Protein AF-A0AA49G8E6-F1 (afdb_monomer_lite)

pLDDT: mean 78.51, std 11.92, range [34.62, 88.88]

Foldseek 3Di:
DVVQVVLVVVLVVVVVVVVVVVVVVVVVVVVLVVVVVVLVVVVVVVVVCCVVPVDPPCPPSVVVVVVSVVVVVVVLVVLLVVLVVLLVCLVPPPLVPHPPVSVVSSVVSNVVSVVSNCVSVVVPDPPD

Structure (mmCIF, N/CA/C/O backbone):
data_AF-A0AA49G8E6-F1
#
_entry.id   AF-A0AA49G8E6-F1
#
loop_
_atom_site.group_PDB
_atom_site.id
_atom_site.type_symbol
_atom_site.label_atom_id
_atom_site.label_alt_id
_atom_site.label_comp_id
_atom_site.label_asym_id
_atom_site.label_entity_id
_atom_site.label_seq_id
_atom_site.pdbx_PDB_ins_code
_atom_site.Cartn_x
_atom_site.Cartn_y
_atom_site.Cartn_z
_atom_site.occupancy
_atom_site.B_iso_or_equiv
_atom_site.auth_seq_id
_atom_site.auth_comp_id
_atom_site.auth_asym_id
_atom_site.auth_atom_id
_atom_site.pdbx_PDB_model_num
ATOM 1 N N . LYS A 1 1 ? -23.845 -7.111 27.702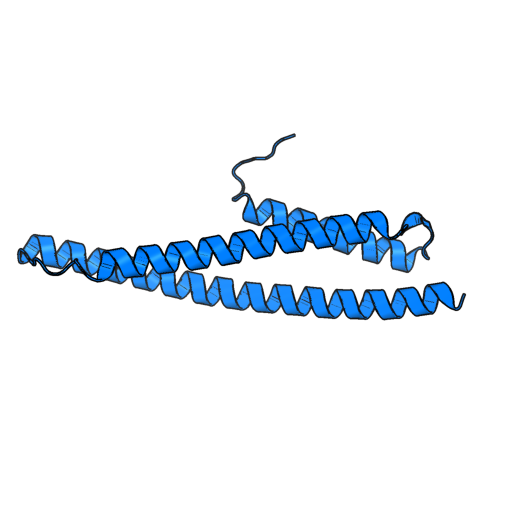 1.00 62.03 1 LYS A N 1
ATOM 2 C CA . LYS A 1 1 ? -23.394 -8.374 27.055 1.00 62.03 1 LYS A CA 1
ATOM 3 C C . LYS A 1 1 ? -23.648 -8.379 25.542 1.00 62.03 1 LYS A C 1
ATOM 5 O O . LYS A 1 1 ? -22.673 -8.495 24.819 1.00 62.03 1 LYS A O 1
ATOM 10 N N . LEU A 1 2 ? -24.880 -8.154 25.061 1.00 74.75 2 LEU A N 1
ATOM 11 C CA . LEU A 1 2 ? -25.222 -8.113 23.620 1.00 74.75 2 LEU A CA 1
ATOM 12 C C . LEU A 1 2 ? -24.381 -7.131 22.779 1.00 74.75 2 LEU A C 1
ATOM 14 O O . LEU A 1 2 ? -23.858 -7.523 21.745 1.00 74.75 2 LEU A O 1
ATOM 18 N N . MET A 1 3 ? -24.163 -5.902 23.263 1.00 76.62 3 MET A N 1
ATOM 19 C CA . MET A 1 3 ? -23.325 -4.901 22.577 1.00 76.62 3 MET A CA 1
ATOM 20 C C . MET A 1 3 ? -21.891 -5.395 22.317 1.00 76.62 3 MET A C 1
ATOM 22 O O . MET A 1 3 ? -21.354 -5.202 21.235 1.00 76.62 3 MET A O 1
ATOM 26 N N . ASN A 1 4 ? -21.274 -6.077 23.289 1.00 79.75 4 ASN A N 1
ATOM 27 C CA . ASN A 1 4 ? -19.915 -6.604 23.131 1.00 79.75 4 ASN A CA 1
ATOM 28 C C . ASN A 1 4 ? -19.871 -7.770 22.136 1.00 79.75 4 ASN A C 1
ATOM 30 O O . ASN A 1 4 ? -18.921 -7.857 21.373 1.00 79.75 4 ASN A O 1
ATOM 34 N N . ILE A 1 5 ? -20.905 -8.619 22.109 1.00 81.75 5 ILE A N 1
ATOM 35 C CA . ILE A 1 5 ? -21.021 -9.712 21.131 1.00 81.75 5 ILE A CA 1
ATOM 36 C C . ILE A 1 5 ? -21.137 -9.137 19.715 1.00 81.75 5 ILE A C 1
ATOM 38 O O . ILE A 1 5 ? -20.428 -9.578 18.815 1.00 81.75 5 ILE A O 1
ATOM 42 N N . PHE A 1 6 ? -21.970 -8.109 19.531 1.00 84.75 6 PHE A N 1
ATOM 43 C CA . PHE A 1 6 ? -22.084 -7.404 18.255 1.00 84.75 6 PHE A CA 1
ATOM 44 C C . PHE A 1 6 ? -20.744 -6.786 17.824 1.00 84.75 6 PHE A C 1
ATOM 46 O O . PHE A 1 6 ? -20.307 -6.988 16.693 1.00 84.75 6 PHE A O 1
ATOM 53 N N . ILE A 1 7 ? -20.046 -6.109 18.742 1.00 84.00 7 ILE A N 1
ATOM 54 C CA . ILE A 1 7 ? -18.712 -5.541 18.496 1.00 84.00 7 ILE A CA 1
ATOM 55 C C . ILE A 1 7 ? -17.702 -6.630 18.110 1.00 84.00 7 ILE A C 1
ATOM 57 O O . ILE A 1 7 ? -16.944 -6.434 17.166 1.00 84.00 7 ILE A O 1
ATOM 61 N N . THR A 1 8 ? -17.718 -7.795 18.765 1.00 83.06 8 THR A N 1
ATOM 62 C CA . THR A 1 8 ? -16.835 -8.924 18.429 1.00 83.06 8 THR A CA 1
ATOM 63 C C . THR A 1 8 ? -17.081 -9.452 17.014 1.00 83.06 8 THR A C 1
ATOM 65 O O . THR A 1 8 ? -16.122 -9.725 16.293 1.00 83.06 8 THR A O 1
ATOM 68 N N . VAL A 1 9 ? -18.344 -9.573 16.589 1.00 87.25 9 VAL A N 1
ATOM 69 C CA . VAL A 1 9 ? -18.682 -9.998 15.218 1.00 87.25 9 VAL A CA 1
ATOM 70 C C . VAL A 1 9 ? -18.160 -8.980 14.203 1.00 87.25 9 VAL A C 1
ATOM 72 O O . VAL A 1 9 ? -17.441 -9.349 13.279 1.00 87.25 9 VAL A O 1
ATOM 75 N N . ARG A 1 10 ? -18.424 -7.688 14.429 1.00 85.88 10 ARG A N 1
ATOM 76 C CA . ARG A 1 10 ? -17.966 -6.607 13.542 1.00 85.88 10 ARG A CA 1
ATOM 77 C C . ARG A 1 10 ? -16.443 -6.518 13.468 1.00 85.88 10 ARG A C 1
ATOM 79 O O . ARG A 1 10 ? -15.900 -6.378 12.378 1.00 85.88 10 ARG A O 1
ATOM 86 N N . LEU A 1 11 ? -15.753 -6.644 14.601 1.00 84.62 11 LEU A N 1
ATOM 87 C CA . LEU A 1 11 ? -14.291 -6.693 14.648 1.00 84.62 11 LEU A CA 1
ATOM 88 C C . LEU A 1 11 ? -13.757 -7.849 13.814 1.00 84.62 11 LEU A C 1
ATOM 90 O O . LEU A 1 11 ? -12.841 -7.648 13.029 1.00 84.62 11 LEU A O 1
ATOM 94 N N . ARG A 1 12 ? -14.346 -9.042 13.932 1.00 86.44 12 ARG A N 1
ATOM 95 C CA . ARG A 1 12 ? -13.925 -10.212 13.157 1.00 86.44 12 ARG A CA 1
ATOM 96 C C . ARG A 1 12 ? -14.060 -9.989 11.651 1.00 86.44 12 ARG A C 1
ATOM 98 O O . ARG A 1 12 ? -13.161 -10.385 10.912 1.00 86.44 12 ARG A O 1
ATOM 105 N N . ASP A 1 13 ? -15.135 -9.350 11.205 1.00 88.31 13 ASP A N 1
ATOM 106 C CA . ASP A 1 13 ? -15.320 -9.023 9.788 1.00 88.31 13 ASP A CA 1
ATOM 107 C C . ASP A 1 13 ? -14.272 -8.010 9.308 1.00 88.31 13 ASP A C 1
ATOM 109 O O . ASP A 1 13 ? -13.664 -8.201 8.255 1.00 88.31 13 ASP A O 1
ATOM 113 N N . ILE A 1 14 ? -13.981 -6.990 10.123 1.00 85.81 14 ILE A N 1
ATOM 114 C CA . ILE A 1 14 ? -12.930 -6.002 9.847 1.00 85.81 14 ILE A CA 1
ATOM 115 C C . ILE A 1 14 ? -11.547 -6.672 9.773 1.00 85.81 14 ILE A C 1
ATOM 117 O O . ILE A 1 14 ? -10.782 -6.364 8.863 1.00 85.81 14 ILE A O 1
ATOM 121 N N . ILE A 1 15 ? -11.231 -7.626 10.664 1.00 85.00 15 ILE A N 1
ATOM 122 C CA . ILE A 1 15 ? -9.976 -8.407 10.604 1.00 85.00 15 ILE A CA 1
ATOM 123 C C . ILE A 1 15 ? -9.879 -9.140 9.273 1.00 85.00 15 ILE A C 1
ATOM 125 O O . ILE A 1 15 ? -8.853 -9.067 8.606 1.00 85.00 15 ILE A O 1
ATOM 129 N N . LYS A 1 16 ? -10.932 -9.873 8.897 1.00 87.81 16 LYS A N 1
ATOM 130 C CA . LYS A 1 16 ? -10.930 -10.676 7.670 1.00 87.81 16 LYS A CA 1
ATOM 131 C C . LYS A 1 16 ? -10.722 -9.802 6.439 1.00 87.81 16 LYS A C 1
ATOM 133 O O . LYS A 1 16 ? -9.918 -10.159 5.584 1.00 87.81 16 LYS A O 1
ATOM 138 N N . LEU A 1 17 ? -11.397 -8.654 6.382 1.00 85.00 17 LEU A N 1
ATOM 139 C CA . LEU A 1 17 ? -11.223 -7.682 5.308 1.00 85.00 17 LEU A CA 1
ATOM 140 C C . LEU A 1 17 ? -9.795 -7.119 5.283 1.00 85.00 17 LEU A C 1
ATOM 142 O O . LEU A 1 17 ? -9.181 -7.054 4.225 1.00 85.00 17 LEU A O 1
ATOM 146 N N . HIS A 1 18 ? -9.241 -6.761 6.443 1.00 83.25 18 HIS A N 1
ATOM 147 C CA . HIS A 1 18 ? -7.882 -6.229 6.542 1.00 83.25 18 HIS A CA 1
ATOM 148 C C . HIS A 1 18 ? -6.824 -7.259 6.112 1.00 83.25 18 HIS A C 1
ATOM 150 O O . HIS A 1 18 ? -5.907 -6.918 5.372 1.00 83.25 18 HIS A O 1
ATOM 156 N N . ILE A 1 19 ? -6.983 -8.531 6.497 1.00 84.19 19 ILE A N 1
ATOM 157 C CA . ILE A 1 19 ? -6.115 -9.631 6.048 1.00 84.19 19 ILE A CA 1
ATOM 158 C C . ILE A 1 19 ? -6.227 -9.829 4.533 1.00 84.19 19 ILE A C 1
ATOM 160 O O . ILE A 1 19 ? -5.206 -9.961 3.866 1.00 84.19 19 ILE A O 1
ATOM 164 N N . ALA A 1 20 ? -7.443 -9.826 3.979 1.00 86.94 20 ALA A N 1
ATOM 165 C CA . ALA A 1 20 ? -7.643 -9.952 2.537 1.00 86.94 20 ALA A CA 1
ATOM 166 C C . ALA A 1 20 ? -6.968 -8.803 1.771 1.00 86.94 20 ALA A C 1
ATOM 168 O O . ALA A 1 20 ? -6.268 -9.055 0.794 1.00 86.94 20 ALA A O 1
ATOM 169 N N . ASN A 1 21 ? -7.098 -7.564 2.255 1.00 81.62 21 ASN A N 1
ATOM 170 C CA . ASN A 1 21 ? -6.425 -6.407 1.666 1.00 81.62 21 ASN A CA 1
ATOM 171 C C . ASN A 1 21 ? -4.898 -6.528 1.743 1.00 81.62 21 ASN A C 1
ATOM 173 O O . ASN A 1 21 ? -4.228 -6.280 0.747 1.00 81.62 21 ASN A O 1
ATOM 177 N N . ILE A 1 22 ? -4.339 -6.948 2.883 1.00 80.81 22 ILE A N 1
ATOM 178 C CA . ILE A 1 22 ? -2.890 -7.177 3.020 1.00 80.81 22 ILE A CA 1
ATOM 179 C C . ILE A 1 22 ? -2.407 -8.264 2.055 1.00 80.81 22 ILE A C 1
ATOM 181 O O . ILE A 1 22 ? -1.364 -8.095 1.432 1.00 80.81 22 ILE A O 1
ATOM 185 N N . ASN A 1 23 ? -3.157 -9.356 1.899 1.00 85.75 23 ASN A N 1
ATOM 186 C CA . ASN A 1 23 ? -2.795 -10.427 0.972 1.00 85.75 23 ASN A CA 1
ATOM 187 C C . ASN A 1 23 ? -2.812 -9.942 -0.483 1.00 85.75 23 ASN A C 1
ATOM 189 O O . ASN A 1 23 ? -1.885 -10.241 -1.227 1.00 85.75 23 ASN A O 1
ATOM 193 N N . LEU A 1 24 ? -3.821 -9.156 -0.874 1.00 82.19 24 LEU A N 1
ATOM 194 C CA . LEU A 1 24 ? -3.877 -8.550 -2.208 1.00 82.19 24 LEU A CA 1
ATOM 195 C C . LEU A 1 24 ? -2.700 -7.602 -2.450 1.00 82.19 24 LEU A C 1
ATOM 197 O O . LEU A 1 24 ? -2.100 -7.632 -3.517 1.00 82.19 24 LEU A O 1
ATOM 201 N N . LEU A 1 25 ? -2.341 -6.790 -1.457 1.00 76.00 25 LEU A N 1
ATOM 202 C CA . LEU A 1 25 ? -1.180 -5.906 -1.542 1.00 76.00 25 LEU A CA 1
ATOM 203 C C . LEU A 1 25 ? 0.133 -6.678 -1.635 1.00 76.00 25 LEU A C 1
ATOM 205 O O . LEU A 1 25 ? 1.036 -6.245 -2.338 1.00 76.00 25 LEU A O 1
ATOM 209 N N . HIS A 1 26 ? 0.242 -7.814 -0.948 1.00 80.56 26 HIS A N 1
ATOM 210 C CA . HIS A 1 26 ? 1.415 -8.676 -1.038 1.00 80.56 26 HIS A CA 1
ATOM 211 C C . HIS A 1 26 ? 1.547 -9.312 -2.427 1.00 80.56 26 HIS A C 1
ATOM 213 O O . HIS A 1 26 ? 2.648 -9.366 -2.972 1.00 80.56 26 HIS A O 1
ATOM 219 N N . GLU A 1 27 ? 0.433 -9.753 -3.018 1.00 85.06 27 GLU A N 1
ATOM 220 C CA . GLU A 1 27 ? 0.422 -10.264 -4.391 1.00 85.06 27 GLU A CA 1
ATOM 221 C C . GLU A 1 27 ? 0.796 -9.154 -5.383 1.00 85.06 27 GLU A C 1
ATOM 223 O O . GLU A 1 27 ? 1.654 -9.358 -6.236 1.00 85.06 27 GLU A O 1
ATOM 228 N N . LEU A 1 28 ? 0.247 -7.945 -5.212 1.00 80.12 28 LEU A N 1
ATOM 229 C CA . LEU A 1 28 ? 0.622 -6.784 -6.022 1.00 80.12 28 LEU A CA 1
ATOM 230 C C . LEU A 1 28 ? 2.102 -6.411 -5.870 1.00 80.12 28 LEU A C 1
ATOM 232 O O . LEU A 1 28 ? 2.746 -6.171 -6.881 1.00 80.12 28 LEU A O 1
ATOM 236 N N . ASP A 1 29 ? 2.670 -6.396 -4.658 1.00 78.69 29 ASP A N 1
ATOM 237 C CA . ASP A 1 29 ? 4.102 -6.110 -4.437 1.00 78.69 29 ASP A CA 1
ATOM 238 C C . ASP A 1 29 ? 4.995 -7.129 -5.159 1.00 78.69 29 ASP A C 1
ATOM 240 O O . ASP A 1 29 ? 6.026 -6.780 -5.734 1.00 78.69 29 ASP A O 1
ATOM 244 N N . LYS A 1 30 ? 4.584 -8.399 -5.183 1.00 82.94 30 LYS A N 1
ATOM 245 C CA . LYS A 1 30 ? 5.297 -9.463 -5.895 1.00 82.94 30 LYS A CA 1
ATOM 246 C C . LYS A 1 30 ? 5.230 -9.293 -7.417 1.00 82.94 30 LYS A C 1
ATOM 248 O O . LYS A 1 30 ? 6.264 -9.400 -8.084 1.00 82.94 30 LYS A O 1
ATOM 253 N N . GLU A 1 31 ? 4.047 -9.016 -7.959 1.00 81.56 31 GLU A N 1
ATOM 254 C CA . GLU A 1 31 ? 3.862 -8.716 -9.387 1.00 81.56 31 GLU A CA 1
ATOM 255 C C . GLU A 1 31 ? 4.656 -7.461 -9.787 1.00 81.56 31 GLU A C 1
ATOM 257 O O . GLU A 1 31 ? 5.349 -7.440 -10.810 1.00 81.56 31 GLU A O 1
ATOM 262 N N . LEU A 1 32 ? 4.662 -6.448 -8.919 1.00 78.50 32 LEU A N 1
ATOM 263 C CA . LEU A 1 32 ? 5.395 -5.207 -9.120 1.00 78.50 32 LEU A CA 1
ATOM 264 C C . LEU A 1 32 ? 6.904 -5.423 -9.177 1.00 78.50 32 LEU A C 1
ATOM 266 O O . LEU A 1 32 ? 7.560 -4.980 -10.115 1.00 78.50 32 LEU A O 1
ATOM 270 N N . ARG A 1 33 ? 7.468 -6.151 -8.207 1.00 81.31 33 ARG A N 1
ATOM 271 C CA . ARG A 1 33 ? 8.903 -6.482 -8.185 1.00 81.31 33 ARG A CA 1
ATOM 272 C C . ARG A 1 33 ? 9.339 -7.222 -9.440 1.00 81.31 33 ARG A C 1
ATOM 274 O O . ARG A 1 33 ? 10.427 -6.968 -9.952 1.00 81.31 33 ARG A O 1
ATOM 281 N N . THR A 1 34 ? 8.499 -8.134 -9.917 1.00 84.00 34 THR A N 1
ATOM 282 C CA . THR A 1 34 ? 8.765 -8.898 -11.139 1.00 84.00 34 THR A CA 1
ATOM 283 C C . THR A 1 34 ? 8.764 -7.977 -12.358 1.00 84.00 34 THR A C 1
ATOM 285 O O . THR A 1 34 ? 9.678 -8.042 -13.177 1.00 84.00 34 THR A O 1
ATOM 288 N N . THR A 1 35 ? 7.795 -7.063 -12.435 1.00 83.06 35 THR A N 1
ATOM 289 C CA . THR A 1 35 ? 7.700 -6.070 -13.514 1.00 83.06 35 THR A CA 1
ATOM 290 C C . THR A 1 35 ? 8.898 -5.116 -13.510 1.00 83.06 35 THR A C 1
ATOM 292 O O . THR A 1 35 ? 9.542 -4.942 -14.541 1.00 83.06 35 THR A O 1
ATOM 295 N N . LEU A 1 36 ? 9.281 -4.590 -12.343 1.00 81.94 36 LEU A N 1
ATOM 296 C CA . LEU A 1 36 ? 10.462 -3.735 -12.184 1.00 81.94 36 LEU A CA 1
ATOM 297 C C . LEU A 1 36 ? 11.750 -4.454 -12.605 1.00 81.94 36 LEU A C 1
ATOM 299 O O . LEU A 1 36 ? 12.589 -3.878 -13.294 1.00 81.94 36 LEU A O 1
ATOM 303 N N . ALA A 1 37 ? 11.918 -5.725 -12.224 1.00 86.44 37 ALA A N 1
ATOM 304 C CA . ALA A 1 37 ? 13.080 -6.514 -12.629 1.00 86.44 37 ALA A CA 1
ATOM 305 C C . ALA A 1 37 ? 13.163 -6.657 -14.157 1.00 86.44 37 ALA A C 1
ATOM 307 O O . ALA A 1 37 ? 14.239 -6.486 -14.731 1.00 86.44 37 ALA A O 1
ATOM 308 N N . LEU A 1 38 ? 12.031 -6.915 -14.820 1.00 85.81 38 LEU A N 1
ATOM 309 C CA . LEU A 1 38 ? 11.962 -6.967 -16.279 1.00 85.81 38 LEU A CA 1
ATOM 310 C C . LEU A 1 38 ? 12.300 -5.609 -16.906 1.00 85.81 38 LEU A C 1
ATOM 312 O O . LEU A 1 38 ? 13.119 -5.562 -17.823 1.00 85.81 38 LEU A O 1
ATOM 316 N N . GLU A 1 39 ? 11.769 -4.501 -16.391 1.00 82.12 39 GLU A N 1
ATOM 317 C CA . GLU A 1 39 ? 12.124 -3.162 -16.877 1.00 82.12 39 GLU A CA 1
ATOM 318 C C . GLU A 1 39 ? 13.623 -2.877 -16.770 1.00 82.12 39 GLU A C 1
ATOM 320 O O . GLU A 1 39 ? 14.221 -2.410 -17.738 1.00 82.12 39 GLU A O 1
ATOM 325 N N . PHE A 1 40 ? 14.263 -3.216 -15.646 1.00 85.00 40 PHE A N 1
ATOM 326 C CA . PHE A 1 40 ? 15.712 -3.055 -15.503 1.00 85.00 40 PHE A CA 1
ATOM 327 C C . PHE A 1 40 ? 16.488 -3.871 -16.540 1.00 85.00 40 PHE A C 1
ATOM 329 O O . PHE A 1 40 ? 17.480 -3.379 -17.082 1.00 85.00 40 PHE A O 1
ATOM 336 N N . THR A 1 41 ? 16.035 -5.088 -16.861 1.00 88.25 41 THR A N 1
ATOM 337 C CA . THR A 1 41 ? 16.666 -5.892 -17.920 1.00 88.25 41 THR A CA 1
ATOM 338 C C . THR A 1 41 ? 16.479 -5.278 -19.306 1.00 88.25 41 THR A C 1
ATOM 340 O O . THR A 1 41 ? 17.437 -5.232 -20.077 1.00 88.25 41 THR A O 1
ATOM 343 N N . PHE A 1 42 ? 15.293 -4.739 -19.606 1.00 83.81 42 PHE A N 1
ATOM 344 C CA . PHE A 1 42 ? 15.033 -4.029 -20.859 1.00 83.81 42 PHE A CA 1
ATOM 345 C C . PHE A 1 42 ? 15.877 -2.762 -20.974 1.00 83.81 42 PHE A C 1
ATOM 347 O O . PHE A 1 42 ? 16.474 -2.532 -22.017 1.00 83.81 42 PHE A O 1
ATOM 354 N N . ILE A 1 43 ? 15.986 -1.970 -19.905 1.00 82.44 43 ILE A N 1
ATOM 355 C CA . ILE A 1 43 ? 16.833 -0.771 -19.867 1.00 82.44 43 ILE A CA 1
ATOM 356 C C . ILE A 1 43 ? 18.300 -1.146 -20.096 1.00 82.44 43 ILE A C 1
ATOM 358 O O . ILE A 1 43 ? 18.966 -0.523 -20.921 1.00 82.44 43 ILE A O 1
ATOM 362 N N . ALA A 1 44 ? 18.804 -2.183 -19.422 1.00 87.00 44 ALA A N 1
ATOM 363 C CA . ALA A 1 44 ? 20.175 -2.647 -19.612 1.00 87.00 44 ALA A CA 1
ATOM 364 C C . ALA A 1 44 ? 20.432 -3.076 -21.066 1.00 87.00 44 ALA A C 1
ATOM 366 O O . ALA A 1 44 ? 21.433 -2.672 -21.658 1.00 87.00 44 ALA A O 1
ATOM 367 N N . PHE A 1 45 ? 19.508 -3.832 -21.664 1.00 85.62 45 PHE A N 1
ATOM 368 C CA . PHE A 1 45 ? 19.604 -4.244 -23.062 1.00 85.62 45 PHE A CA 1
ATOM 369 C C . PHE A 1 45 ? 19.558 -3.046 -24.023 1.00 85.62 45 PHE A C 1
ATOM 371 O O . PHE A 1 45 ? 20.429 -2.936 -24.887 1.00 85.62 45 PHE A O 1
ATOM 378 N N . SER A 1 46 ? 18.614 -2.114 -23.835 1.00 81.12 46 SER A N 1
ATOM 379 C CA . SER A 1 46 ? 18.506 -0.884 -24.631 1.00 81.12 46 SER A CA 1
ATOM 380 C C . SER A 1 46 ? 19.810 -0.082 -24.605 1.00 81.12 46 SER A C 1
ATOM 382 O O . SER A 1 46 ? 20.328 0.251 -25.666 1.00 81.12 46 SER A O 1
ATOM 384 N N . ILE A 1 47 ? 20.401 0.140 -23.423 1.00 82.00 47 ILE A N 1
ATOM 385 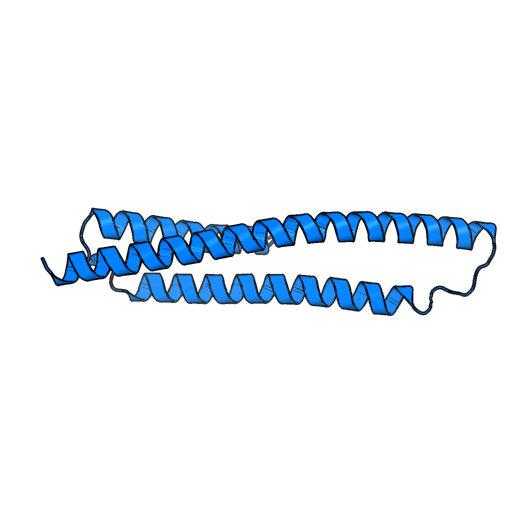C CA . ILE A 1 47 ? 21.676 0.865 -23.274 1.00 82.00 47 ILE A CA 1
ATOM 386 C C . ILE A 1 47 ? 22.807 0.149 -24.025 1.00 82.00 47 ILE A C 1
ATOM 388 O O . ILE A 1 47 ? 23.600 0.789 -24.716 1.00 82.00 47 ILE A O 1
ATOM 392 N N . THR A 1 48 ? 22.888 -1.184 -23.923 1.00 86.00 48 THR A N 1
ATOM 393 C CA . THR A 1 48 ? 23.920 -1.949 -24.643 1.00 86.00 48 THR A CA 1
ATOM 394 C C . THR A 1 48 ? 23.745 -1.894 -26.159 1.00 86.00 48 THR A C 1
ATOM 396 O O . THR A 1 48 ? 24.738 -1.809 -26.878 1.00 86.00 48 THR A O 1
ATOM 399 N N . ALA A 1 49 ? 22.503 -1.903 -26.649 1.00 82.12 49 ALA A N 1
ATOM 400 C CA . ALA A 1 49 ? 22.190 -1.824 -28.071 1.00 82.12 49 ALA A CA 1
ATOM 401 C C . ALA A 1 49 ? 22.449 -0.418 -28.640 1.00 82.12 49 ALA A C 1
ATOM 403 O O . ALA A 1 49 ? 22.991 -0.290 -29.736 1.00 82.12 49 ALA A O 1
ATOM 404 N N . GLU A 1 50 ? 22.122 0.631 -27.884 1.00 80.94 50 GLU A N 1
ATOM 405 C CA . GLU A 1 50 ? 22.373 2.027 -28.253 1.00 80.94 50 GLU A CA 1
ATOM 406 C C . GLU A 1 50 ? 23.878 2.319 -28.344 1.00 80.94 50 GLU A C 1
ATOM 408 O O . GLU A 1 50 ? 24.333 2.906 -29.327 1.00 80.94 50 GLU A O 1
ATOM 413 N N . LEU A 1 51 ? 24.668 1.806 -27.391 1.00 79.88 51 LEU A N 1
ATOM 414 C CA . LEU A 1 51 ? 26.127 1.943 -27.381 1.00 79.88 51 LEU A CA 1
ATOM 415 C C . LEU A 1 51 ? 26.811 1.222 -28.559 1.00 79.88 51 LEU A C 1
ATOM 417 O O . LEU A 1 51 ? 27.844 1.687 -29.038 1.00 79.88 51 LEU A O 1
ATOM 421 N N . LEU A 1 52 ? 26.260 0.090 -29.020 1.00 80.75 52 LEU A N 1
ATOM 422 C CA . LEU A 1 52 ? 26.828 -0.704 -30.120 1.00 80.75 52 LEU A CA 1
ATOM 423 C C . LEU A 1 52 ? 26.336 -0.278 -31.514 1.00 80.75 52 LEU A C 1
ATOM 425 O O . LEU A 1 52 ? 27.038 -0.513 -32.496 1.00 80.75 52 LEU A O 1
ATOM 429 N N . GLY A 1 53 ? 25.122 0.274 -31.612 1.00 72.31 53 GLY A N 1
ATOM 430 C CA . GLY A 1 53 ? 24.390 0.408 -32.876 1.00 72.31 53 GLY A CA 1
ATOM 431 C C . GLY A 1 53 ? 23.814 1.790 -33.186 1.00 72.31 53 GLY A C 1
ATOM 432 O O . GLY A 1 53 ? 23.261 1.946 -34.270 1.00 72.31 53 GLY A O 1
ATOM 433 N N . GLY A 1 54 ? 23.932 2.778 -32.287 1.00 69.56 54 GLY A N 1
ATOM 434 C CA . GLY A 1 54 ? 23.452 4.149 -32.522 1.00 69.56 54 GLY A CA 1
ATOM 435 C C . GLY A 1 54 ? 21.950 4.220 -32.816 1.00 69.56 54 GLY A C 1
ATOM 436 O O . GLY A 1 54 ? 21.542 4.746 -33.848 1.00 69.56 54 GLY A O 1
ATOM 437 N N . LEU A 1 55 ? 21.124 3.618 -31.956 1.00 62.81 55 LEU A N 1
ATOM 438 C CA . LEU A 1 55 ? 19.705 3.393 -32.231 1.00 62.81 55 LEU A CA 1
ATOM 439 C C . LEU A 1 55 ? 18.810 4.502 -31.642 1.00 62.81 55 LEU A C 1
ATOM 441 O O . LEU A 1 55 ? 18.606 4.567 -30.437 1.00 62.81 55 LEU A O 1
ATOM 445 N N . GLU A 1 56 ? 18.201 5.320 -32.503 1.00 60.38 56 GLU A N 1
ATOM 446 C CA . GLU A 1 56 ? 17.386 6.507 -32.159 1.00 60.38 56 GLU A CA 1
ATOM 447 C C . G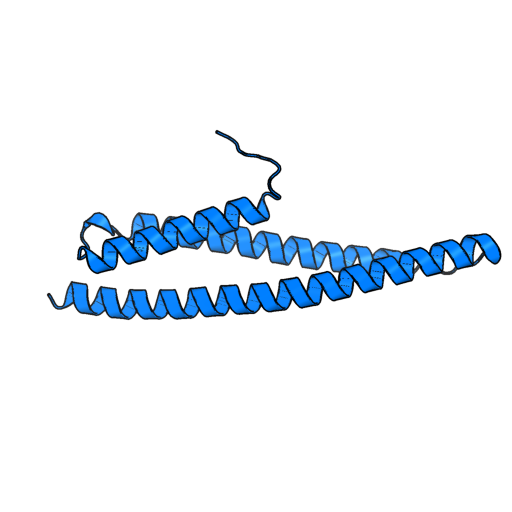LU A 1 56 ? 15.944 6.216 -31.652 1.00 60.38 56 GLU A C 1
ATOM 449 O O . GLU A 1 56 ? 15.071 7.077 -31.719 1.00 60.38 56 GLU A O 1
ATOM 454 N N . ASN A 1 57 ? 15.629 5.016 -31.142 1.00 62.06 57 ASN A N 1
ATOM 455 C CA . ASN A 1 57 ? 14.233 4.573 -30.925 1.00 62.06 57 ASN A CA 1
ATOM 456 C C . ASN A 1 57 ? 13.760 4.469 -29.455 1.00 62.06 57 ASN A C 1
ATOM 458 O O . ASN A 1 57 ? 12.894 3.654 -29.135 1.00 62.06 57 ASN A O 1
ATOM 462 N N . THR A 1 58 ? 14.243 5.327 -28.552 1.00 64.38 58 THR A N 1
ATOM 463 C CA . THR A 1 58 ? 13.865 5.294 -27.114 1.00 64.38 58 THR A CA 1
ATOM 464 C C . THR A 1 58 ? 12.612 6.127 -26.772 1.00 64.38 58 THR A C 1
ATOM 466 O O . THR A 1 58 ? 12.208 6.240 -25.614 1.00 64.38 58 THR A O 1
ATOM 469 N N . HIS A 1 59 ? 11.924 6.694 -27.768 1.00 64.75 59 HIS A N 1
ATOM 470 C CA . HIS A 1 59 ? 10.821 7.642 -27.546 1.00 64.75 59 HIS A CA 1
ATOM 471 C C . HIS A 1 59 ? 9.595 7.065 -26.808 1.00 64.75 59 HIS A C 1
ATOM 473 O O . HIS A 1 59 ? 8.894 7.813 -26.130 1.00 64.75 59 HIS A O 1
ATOM 479 N N . LEU A 1 60 ? 9.338 5.754 -26.905 1.00 68.31 60 LEU A N 1
ATOM 480 C CA . LEU A 1 60 ? 8.186 5.096 -26.262 1.00 68.31 60 LEU A CA 1
ATOM 481 C C . LEU A 1 60 ? 8.501 4.479 -24.890 1.00 68.31 60 LEU A C 1
ATOM 483 O O . LEU A 1 60 ? 7.585 4.259 -24.101 1.00 68.31 60 LEU A O 1
ATOM 487 N N . GLN A 1 61 ? 9.776 4.241 -24.577 1.00 71.50 61 GLN A N 1
ATOM 488 C CA . GLN A 1 61 ? 10.185 3.623 -23.311 1.00 71.50 61 GLN A CA 1
ATOM 489 C C . GLN A 1 61 ? 10.050 4.602 -22.137 1.00 71.50 61 GLN A C 1
ATOM 491 O O . GLN A 1 61 ? 9.560 4.246 -21.069 1.00 71.50 61 GLN A O 1
ATOM 496 N N . LEU A 1 62 ? 10.410 5.866 -22.364 1.00 75.75 62 LEU A N 1
ATOM 497 C CA . LEU A 1 62 ? 10.372 6.916 -21.350 1.00 75.75 62 LEU A CA 1
ATOM 498 C C . LEU A 1 62 ? 8.955 7.198 -20.797 1.00 75.75 62 LEU A C 1
ATOM 500 O O . LEU A 1 62 ? 8.786 7.160 -19.577 1.00 75.75 62 LEU A O 1
ATOM 504 N N . PRO A 1 63 ? 7.911 7.434 -21.624 1.00 81.44 63 PRO A N 1
ATOM 505 C CA . PRO A 1 63 ? 6.559 7.649 -21.105 1.00 81.44 63 PRO A CA 1
ATOM 506 C C . PRO A 1 63 ? 5.969 6.398 -20.441 1.00 81.44 63 PRO A C 1
ATOM 508 O O . PRO A 1 63 ? 5.228 6.532 -19.470 1.00 81.44 63 PRO A O 1
ATOM 511 N N . TYR A 1 64 ? 6.310 5.196 -20.920 1.00 79.50 64 TYR A N 1
ATOM 512 C CA . TYR A 1 64 ? 5.856 3.938 -20.324 1.00 79.50 64 TYR A CA 1
ATOM 513 C C . TYR A 1 64 ? 6.385 3.766 -18.892 1.00 79.50 64 TYR A C 1
ATOM 515 O O . TYR A 1 64 ? 5.593 3.597 -17.966 1.00 79.50 64 TYR A O 1
ATOM 523 N N . THR A 1 65 ? 7.696 3.920 -18.681 1.00 77.62 65 THR A N 1
ATOM 524 C CA . THR A 1 65 ? 8.299 3.798 -17.344 1.00 77.62 65 THR A CA 1
ATOM 525 C C . THR A 1 65 ? 7.820 4.896 -16.392 1.00 77.62 65 THR A C 1
ATOM 527 O O . THR A 1 65 ? 7.570 4.629 -15.218 1.00 77.62 65 THR A O 1
ATOM 530 N N . ILE A 1 66 ? 7.609 6.127 -16.877 1.00 82.75 66 ILE A N 1
ATOM 531 C CA . ILE A 1 66 ? 7.041 7.208 -16.050 1.00 82.75 66 ILE A CA 1
ATOM 532 C C . ILE A 1 66 ? 5.619 6.865 -15.593 1.00 82.75 66 ILE A C 1
ATOM 534 O O . ILE A 1 66 ? 5.288 7.076 -14.426 1.00 82.75 66 ILE A O 1
ATOM 538 N N . LEU A 1 67 ? 4.779 6.330 -16.487 1.00 84.88 67 LEU A N 1
ATOM 539 C CA . LEU A 1 67 ? 3.428 5.895 -16.129 1.00 84.88 67 LEU A CA 1
ATOM 540 C C . LEU A 1 67 ? 3.456 4.760 -15.107 1.00 84.88 67 LEU A C 1
ATOM 542 O O . LEU A 1 67 ? 2.667 4.787 -14.166 1.00 84.88 67 LEU A O 1
ATOM 546 N N . GLN A 1 68 ? 4.368 3.800 -15.255 1.00 80.12 68 GLN A N 1
ATOM 547 C CA . GLN A 1 68 ? 4.480 2.682 -14.325 1.00 80.12 68 GLN A CA 1
ATOM 548 C C . GLN A 1 68 ? 4.885 3.162 -12.924 1.00 80.12 68 GLN A C 1
ATOM 550 O O . GLN A 1 68 ? 4.159 2.921 -11.963 1.00 80.12 68 GLN A O 1
ATOM 555 N N . ILE A 1 69 ? 5.939 3.980 -12.821 1.00 81.94 69 ILE A N 1
ATOM 556 C CA . ILE A 1 69 ? 6.363 4.591 -11.549 1.00 81.94 69 ILE A CA 1
ATOM 557 C C . ILE A 1 69 ? 5.229 5.424 -10.934 1.00 81.94 69 ILE A C 1
ATOM 559 O O . ILE A 1 69 ? 5.010 5.387 -9.724 1.00 81.94 69 ILE A O 1
ATOM 563 N N . PHE A 1 70 ? 4.489 6.183 -11.748 1.00 85.00 70 PHE A N 1
ATOM 564 C CA . PHE A 1 70 ? 3.355 6.967 -11.264 1.00 85.00 70 PHE A CA 1
ATOM 565 C C . PHE A 1 70 ? 2.255 6.082 -10.667 1.00 85.00 70 PHE A C 1
ATOM 567 O O . PHE A 1 70 ? 1.739 6.395 -9.593 1.00 85.00 70 PHE A O 1
ATOM 574 N N . MET A 1 71 ? 1.907 4.980 -11.335 1.00 82.50 71 MET A N 1
ATOM 575 C CA . MET A 1 71 ? 0.907 4.029 -10.846 1.00 82.50 71 MET A CA 1
ATOM 576 C C . MET A 1 71 ? 1.346 3.376 -9.532 1.00 82.50 71 MET A C 1
ATOM 578 O O . MET A 1 71 ? 0.535 3.280 -8.608 1.00 82.50 71 MET A O 1
ATOM 582 N N . ASP A 1 72 ? 2.623 3.023 -9.411 1.00 77.75 72 ASP A N 1
ATOM 583 C CA . ASP A 1 72 ? 3.197 2.412 -8.207 1.00 77.75 72 ASP A CA 1
ATOM 584 C C . ASP A 1 72 ? 3.166 3.380 -7.024 1.00 77.75 72 ASP A C 1
ATOM 586 O O . ASP A 1 72 ? 2.691 3.049 -5.934 1.00 77.75 72 ASP A O 1
ATOM 590 N N . CYS A 1 73 ? 3.596 4.621 -7.258 1.00 81.56 73 CYS A N 1
ATOM 591 C CA . CYS A 1 73 ? 3.539 5.694 -6.272 1.00 81.56 73 CYS A CA 1
ATOM 592 C C . CYS A 1 73 ? 2.098 5.999 -5.850 1.00 81.56 73 CYS A C 1
ATOM 594 O O . CYS A 1 73 ? 1.824 6.171 -4.662 1.00 81.56 73 CYS A O 1
ATOM 596 N N . LEU A 1 74 ? 1.157 6.042 -6.798 1.00 83.75 74 LEU A N 1
ATOM 597 C CA . LEU A 1 74 ? -0.254 6.284 -6.511 1.00 83.75 74 LEU A CA 1
ATOM 598 C C . LEU A 1 74 ? -0.865 5.146 -5.681 1.00 83.75 74 LEU A C 1
ATOM 600 O O . LEU A 1 74 ? -1.626 5.408 -4.746 1.00 83.75 74 LEU A O 1
ATOM 604 N N . ALA A 1 75 ? -0.531 3.893 -5.997 1.00 81.31 75 ALA A N 1
ATOM 605 C CA . ALA A 1 75 ? -0.965 2.728 -5.235 1.00 81.31 75 ALA A CA 1
ATOM 606 C C . ALA A 1 75 ? -0.402 2.752 -3.804 1.00 81.31 75 ALA A C 1
ATOM 608 O O . ALA A 1 75 ? -1.158 2.573 -2.845 1.00 81.31 75 ALA A O 1
ATOM 609 N N . GLY A 1 76 ? 0.891 3.059 -3.653 1.00 79.19 76 GLY A N 1
ATOM 610 C CA . GLY A 1 76 ? 1.540 3.240 -2.354 1.00 79.19 76 GLY A CA 1
ATOM 611 C C . GLY A 1 76 ? 0.899 4.358 -1.530 1.00 79.19 76 GLY A C 1
ATOM 612 O O . GLY A 1 76 ? 0.549 4.148 -0.371 1.00 79.19 76 GLY A O 1
ATOM 613 N N . GLN A 1 77 ? 0.641 5.521 -2.133 1.00 83.12 77 GLN A N 1
ATOM 614 C CA . GLN A 1 77 ? 0.007 6.643 -1.438 1.00 83.12 77 GLN A CA 1
ATOM 615 C C . GLN A 1 77 ? -1.412 6.299 -0.967 1.00 83.12 77 GLN A C 1
ATOM 617 O O . GLN A 1 77 ? -1.749 6.529 0.192 1.00 83.12 77 GLN A O 1
ATOM 622 N N . ARG A 1 78 ? -2.232 5.666 -1.817 1.00 83.81 78 ARG A N 1
ATOM 623 C CA . ARG A 1 78 ? -3.579 5.219 -1.417 1.00 83.81 78 ARG A CA 1
ATOM 624 C C . ARG A 1 78 ? -3.546 4.213 -0.271 1.00 83.81 78 ARG A C 1
ATOM 626 O O . ARG A 1 78 ? -4.441 4.228 0.578 1.00 83.81 78 ARG A O 1
ATOM 633 N N . LEU A 1 79 ? -2.538 3.343 -0.242 1.00 81.44 79 LEU A N 1
ATOM 634 C CA . LEU A 1 79 ? -2.332 2.412 0.860 1.00 81.44 79 LEU A CA 1
ATOM 635 C C . LEU A 1 79 ? -2.023 3.153 2.171 1.00 81.44 79 LEU A C 1
ATOM 637 O O . LEU A 1 79 ? -2.638 2.850 3.196 1.00 81.44 79 LEU A O 1
ATOM 641 N N . ILE A 1 80 ? -1.122 4.139 2.137 1.00 82.19 80 ILE A N 1
ATOM 642 C CA . ILE A 1 80 ? -0.804 4.997 3.291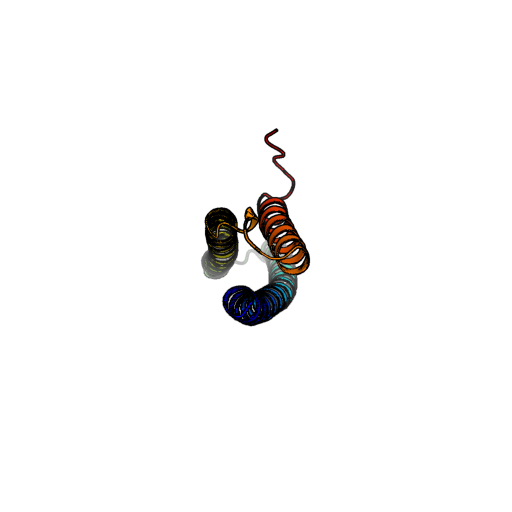 1.00 82.19 80 ILE A CA 1
ATOM 643 C C . ILE A 1 80 ? -2.066 5.699 3.795 1.00 82.19 80 ILE A C 1
ATOM 645 O O . ILE A 1 80 ? -2.381 5.622 4.983 1.00 82.19 80 ILE A O 1
ATOM 649 N N . ASP A 1 81 ? -2.802 6.351 2.897 1.00 86.25 81 ASP A N 1
ATOM 650 C CA . ASP A 1 81 ? -3.985 7.139 3.243 1.00 86.25 81 ASP A CA 1
ATOM 651 C C . ASP A 1 81 ? -5.058 6.255 3.893 1.00 86.25 81 ASP A C 1
ATOM 653 O O . ASP A 1 81 ? -5.566 6.565 4.972 1.00 86.25 81 ASP A O 1
ATOM 657 N N . THR A 1 82 ? -5.315 5.080 3.308 1.00 84.12 82 THR A N 1
ATOM 658 C CA . THR A 1 82 ? -6.254 4.094 3.865 1.00 84.12 82 THR A CA 1
ATOM 659 C C . THR A 1 82 ? -5.801 3.594 5.238 1.00 84.12 82 THR A C 1
ATOM 661 O O . THR A 1 82 ? -6.625 3.413 6.136 1.00 84.12 82 THR A O 1
ATOM 664 N N . SER A 1 83 ? -4.497 3.375 5.431 1.00 83.00 83 SER A N 1
ATOM 665 C CA . SER A 1 83 ? -3.944 2.943 6.717 1.00 83.00 83 SER A CA 1
ATOM 666 C C . SER A 1 83 ? -4.102 4.020 7.798 1.00 83.00 83 SER A C 1
ATOM 668 O O . SER A 1 83 ? -4.491 3.703 8.923 1.00 83.00 83 SER A O 1
ATOM 670 N N . ASN A 1 84 ? -3.882 5.292 7.451 1.00 86.19 84 ASN A N 1
ATOM 671 C CA . ASN A 1 84 ? -4.095 6.433 8.345 1.00 86.19 84 ASN A CA 1
ATOM 672 C C . ASN A 1 84 ? -5.569 6.581 8.752 1.00 86.19 84 ASN A C 1
ATOM 674 O O . ASN A 1 84 ? -5.879 6.801 9.925 1.00 86.19 84 ASN A O 1
ATOM 678 N N . ASP A 1 85 ? -6.493 6.456 7.800 1.00 87.88 85 ASP A N 1
ATOM 679 C CA . ASP A 1 85 ? -7.929 6.565 8.075 1.00 87.88 85 ASP A CA 1
ATOM 680 C C . ASP A 1 85 ? -8.446 5.385 8.904 1.00 87.88 85 ASP A C 1
ATOM 682 O O . ASP A 1 85 ? -9.281 5.556 9.804 1.00 87.88 85 ASP A O 1
ATOM 686 N N . PHE A 1 86 ? -7.902 4.191 8.664 1.00 86.00 86 PHE A N 1
ATOM 687 C CA . PHE A 1 86 ? -8.172 3.010 9.473 1.00 86.00 86 PHE A CA 1
ATOM 688 C C . PHE A 1 86 ? -7.680 3.184 10.916 1.00 86.00 86 PHE A C 1
ATOM 690 O O . PHE A 1 86 ? -8.439 2.937 11.855 1.00 86.00 86 PHE A O 1
ATOM 697 N N . GLU A 1 87 ? -6.456 3.682 11.108 1.00 86.56 87 GLU A N 1
ATOM 698 C CA . GLU A 1 87 ? -5.898 3.981 12.430 1.00 86.56 87 GLU A CA 1
ATOM 699 C C . GLU A 1 87 ? -6.766 4.983 13.201 1.00 86.56 87 GLU A C 1
ATOM 701 O O . GLU A 1 87 ? -7.181 4.707 14.330 1.00 86.56 87 GLU A O 1
ATOM 706 N N . LYS A 1 88 ? -7.115 6.118 12.580 1.00 88.88 88 LYS A N 1
ATOM 707 C CA . LYS A 1 88 ? -7.989 7.135 13.192 1.00 88.88 88 LYS A CA 1
ATOM 708 C C . LYS A 1 88 ? -9.341 6.550 13.598 1.00 88.88 88 LYS A C 1
ATOM 710 O O . LYS A 1 88 ? -9.847 6.841 14.682 1.00 88.88 88 LYS A O 1
ATOM 715 N N . SER A 1 89 ? -9.923 5.708 12.746 1.00 87.38 89 SER A N 1
ATOM 716 C CA . SER A 1 89 ? -11.212 5.062 13.009 1.00 87.38 89 SER A CA 1
ATOM 717 C C . SER A 1 89 ? -11.145 4.101 14.199 1.00 87.38 89 SER A C 1
ATOM 719 O O . SER A 1 89 ? -12.061 4.073 15.023 1.00 87.38 89 SER A O 1
ATOM 721 N N . LEU A 1 90 ? -10.049 3.349 14.331 1.00 87.25 90 LEU A N 1
ATOM 722 C CA . LEU A 1 90 ? -9.815 2.468 15.475 1.00 87.25 90 LEU A CA 1
ATOM 723 C C . LEU A 1 90 ? -9.567 3.248 16.769 1.00 87.25 90 LEU A C 1
ATOM 725 O O . LEU A 1 90 ? -10.130 2.886 17.800 1.00 87.25 90 LEU A O 1
ATOM 729 N N . TYR A 1 91 ? -8.798 4.338 16.735 1.00 86.25 91 TYR A N 1
ATOM 730 C CA . TYR A 1 91 ? -8.621 5.193 17.914 1.00 86.25 91 TYR A CA 1
ATOM 731 C C . TYR A 1 91 ? -9.953 5.796 18.381 1.00 86.25 91 TYR A C 1
ATOM 733 O O . TYR A 1 91 ? -10.266 5.768 19.570 1.00 86.25 91 TYR A O 1
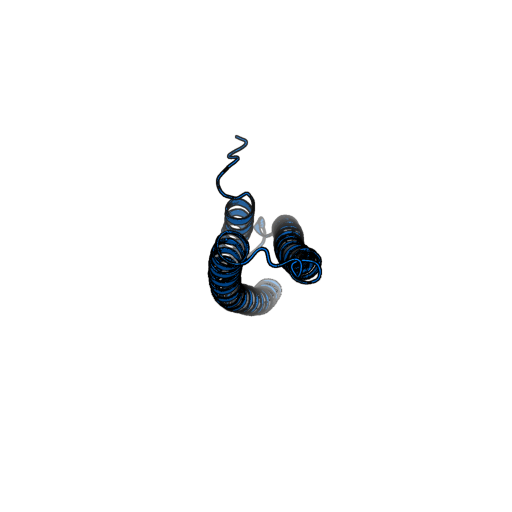ATOM 741 N N . ASN A 1 92 ? -10.791 6.253 17.449 1.00 87.56 92 ASN A N 1
ATOM 742 C CA . ASN A 1 92 ? -12.066 6.900 17.767 1.00 87.56 92 ASN A CA 1
ATOM 743 C C . ASN A 1 92 ? -13.185 5.933 18.194 1.00 87.56 92 ASN A C 1
ATOM 745 O O . ASN A 1 92 ? -14.239 6.384 18.649 1.00 87.56 92 ASN A O 1
ATOM 749 N N . CYS A 1 93 ? -12.996 4.611 18.093 1.00 83.12 93 CYS A N 1
ATOM 750 C CA . CYS A 1 93 ? -14.059 3.642 18.390 1.00 83.12 93 CYS A CA 1
ATOM 751 C C . CYS A 1 93 ? -14.325 3.417 19.894 1.00 83.12 93 CYS A C 1
ATOM 753 O O . CYS A 1 93 ? -15.153 2.575 20.247 1.00 83.12 93 CYS A O 1
ATOM 755 N N . LYS A 1 94 ? -13.675 4.190 20.782 1.00 86.44 94 LYS A N 1
ATOM 756 C CA . LYS A 1 94 ? -13.784 4.080 22.251 1.00 86.44 94 LYS A CA 1
ATOM 757 C C . LYS A 1 94 ? -13.501 2.658 22.742 1.00 86.44 94 LYS A C 1
ATOM 759 O O . LYS A 1 94 ? -14.221 2.115 23.592 1.00 86.44 94 LYS A O 1
ATOM 764 N N . TRP A 1 95 ? -12.476 2.040 22.156 1.00 85.81 95 TRP A N 1
ATOM 765 C CA . TRP A 1 95 ? -12.077 0.656 22.403 1.00 85.81 95 TRP A CA 1
ATOM 766 C C . TRP A 1 95 ? -11.798 0.386 23.887 1.00 85.81 95 TRP A C 1
ATOM 768 O O . TRP A 1 95 ? -11.985 -0.738 24.350 1.00 85.81 95 TRP A O 1
ATOM 778 N N . GLU A 1 96 ? -11.478 1.415 24.675 1.00 83.31 96 GLU A N 1
ATOM 779 C CA . GLU A 1 96 ? -11.307 1.380 26.131 1.00 83.31 96 GLU A CA 1
ATOM 780 C C . GLU A 1 96 ? -12.563 0.930 26.887 1.00 83.31 96 GLU A C 1
ATOM 782 O O . GLU A 1 96 ? -12.471 0.582 28.061 1.00 83.31 96 GLU A O 1
ATOM 787 N N . ASN A 1 97 ? -13.731 0.898 26.243 1.00 86.12 97 ASN A N 1
ATOM 788 C CA . ASN A 1 97 ? -14.978 0.391 26.822 1.00 86.12 97 ASN A CA 1
ATOM 789 C C . ASN A 1 97 ? -15.304 -1.049 26.394 1.00 86.12 97 ASN A C 1
ATOM 791 O O . ASN A 1 97 ? -16.278 -1.638 26.868 1.00 86.12 97 ASN A O 1
ATOM 795 N N . PHE A 1 98 ? -14.504 -1.650 25.509 1.00 86.81 98 PHE A N 1
ATOM 796 C CA . PHE A 1 98 ? -14.752 -3.006 25.017 1.00 86.81 98 PHE A CA 1
ATOM 797 C C . PHE A 1 98 ? -14.311 -4.063 26.035 1.00 86.81 98 PHE A C 1
ATOM 799 O O . PHE A 1 98 ? -13.630 -3.760 27.020 1.00 86.81 98 PHE A O 1
ATOM 806 N N . SER A 1 99 ? -14.696 -5.322 25.805 1.00 87.62 99 SER A N 1
ATOM 807 C CA . SER A 1 99 ? -14.162 -6.463 26.556 1.00 87.62 99 SER A CA 1
ATOM 808 C C . SER A 1 99 ? -12.635 -6.562 26.422 1.00 87.62 99 SER A C 1
ATOM 810 O O . SER A 1 99 ? -12.045 -6.072 25.459 1.00 87.62 99 SER A O 1
ATOM 812 N N . VAL A 1 100 ? -11.983 -7.226 27.381 1.00 87.06 100 VAL A N 1
ATOM 813 C CA . VAL A 1 100 ? -10.519 -7.410 27.381 1.00 87.06 100 VAL A CA 1
ATOM 814 C C . VAL A 1 100 ? -10.030 -8.086 26.094 1.00 87.06 100 VAL A C 1
ATOM 816 O O . VAL A 1 100 ? -8.981 -7.721 25.570 1.00 87.06 100 VAL A O 1
ATOM 819 N N . GLU A 1 101 ? -10.800 -9.037 25.562 1.00 85.38 101 GLU A N 1
ATOM 820 C CA . GLU A 1 101 ? -10.505 -9.712 24.295 1.00 85.38 101 GLU A CA 1
ATOM 821 C C . GLU A 1 101 ? -10.547 -8.731 23.113 1.00 85.38 101 GLU A C 1
ATOM 823 O O . GLU A 1 101 ? -9.549 -8.566 22.414 1.00 85.38 101 GLU A O 1
ATOM 828 N N . ASN A 1 102 ? -11.649 -7.992 22.962 1.00 85.75 102 ASN A N 1
ATOM 829 C CA . ASN A 1 102 ? -11.828 -7.026 21.876 1.00 85.75 102 ASN A CA 1
ATOM 830 C C . ASN A 1 102 ? -10.798 -5.882 21.938 1.00 85.75 102 ASN A C 1
ATOM 832 O O . ASN A 1 102 ? -10.331 -5.424 20.897 1.00 85.75 102 ASN A O 1
ATOM 836 N N . ARG A 1 103 ? -10.390 -5.442 23.139 1.00 88.44 103 ARG A N 1
ATOM 837 C CA . ARG A 1 103 ? -9.316 -4.444 23.306 1.00 88.44 103 ARG A CA 1
ATOM 838 C C . ARG A 1 103 ? -7.984 -4.929 22.762 1.00 88.44 103 ARG A C 1
ATOM 840 O O . ARG A 1 103 ? -7.316 -4.183 22.055 1.00 88.44 103 ARG A O 1
ATOM 847 N N . LYS A 1 104 ? -7.599 -6.171 23.073 1.00 87.50 104 LYS A N 1
ATOM 848 C CA . LYS A 1 104 ? -6.358 -6.765 22.553 1.00 87.50 104 LYS A CA 1
ATOM 849 C C . LYS A 1 104 ? -6.387 -6.839 21.028 1.00 87.50 104 LYS A C 1
ATOM 851 O O . LYS A 1 104 ? -5.381 -6.543 20.391 1.00 87.50 104 LYS A O 1
ATOM 856 N N . THR A 1 105 ? -7.539 -7.175 20.452 1.00 86.75 105 THR A N 1
ATOM 857 C CA . THR A 1 105 ? -7.739 -7.201 19.000 1.00 86.75 105 THR A CA 1
ATOM 858 C C . THR A 1 105 ? -7.570 -5.820 18.368 1.00 86.75 105 THR A C 1
ATOM 860 O O . THR A 1 105 ? -6.799 -5.687 17.422 1.00 86.75 105 THR A O 1
ATOM 863 N N . VAL A 1 106 ? -8.235 -4.787 18.897 1.00 88.12 106 VAL A N 1
ATOM 864 C CA . VAL A 1 106 ? -8.102 -3.410 18.386 1.00 88.12 106 VAL A CA 1
ATOM 865 C C . VAL A 1 106 ? -6.661 -2.911 18.517 1.00 88.12 106 VAL A C 1
ATOM 867 O O . VAL A 1 106 ? -6.122 -2.340 17.574 1.00 88.12 106 VAL A O 1
ATOM 870 N N . LEU A 1 107 ? -6.001 -3.188 19.645 1.00 86.75 107 LEU A N 1
ATOM 871 C CA . LEU A 1 107 ? -4.604 -2.806 19.864 1.00 86.75 107 LEU A CA 1
ATOM 872 C C . LEU A 1 107 ? -3.655 -3.471 18.854 1.00 86.75 107 LEU A C 1
ATOM 874 O O . LEU A 1 107 ? -2.719 -2.836 18.369 1.00 86.75 107 LEU A O 1
ATOM 878 N N . LEU A 1 108 ? -3.898 -4.742 18.521 1.00 85.38 108 LEU A N 1
ATOM 879 C CA . LEU A 1 108 ? -3.141 -5.444 17.487 1.00 85.38 108 LEU A CA 1
ATOM 880 C C . LEU A 1 108 ? -3.343 -4.789 16.114 1.00 85.38 108 LEU A C 1
ATOM 882 O O . LEU A 1 108 ? -2.362 -4.566 15.410 1.00 85.38 108 LEU A O 1
ATOM 886 N N . MET A 1 109 ? -4.582 -4.443 15.753 1.00 84.81 109 MET A N 1
ATOM 887 C CA . MET A 1 109 ? -4.882 -3.760 14.489 1.00 84.81 109 MET A CA 1
ATOM 888 C C . MET A 1 109 ? -4.240 -2.371 14.395 1.00 84.81 109 MET A C 1
ATOM 890 O O . MET A 1 109 ? -3.694 -2.033 13.352 1.00 84.81 109 MET A O 1
ATOM 894 N N . LEU A 1 110 ? -4.256 -1.594 15.482 1.00 86.12 110 LEU A N 1
ATOM 895 C CA . LEU A 1 110 ? -3.592 -0.288 15.551 1.00 86.12 110 LEU A CA 1
ATOM 896 C C . LEU A 1 110 ? -2.080 -0.416 15.336 1.00 86.12 110 LEU A C 1
ATOM 898 O O . LEU A 1 110 ? -1.479 0.317 14.557 1.00 86.12 110 LEU A O 1
ATOM 902 N N . ARG A 1 111 ? -1.449 -1.404 15.978 1.00 83.00 111 ARG A N 1
ATOM 903 C CA . ARG A 1 111 ? -0.018 -1.664 15.779 1.00 83.00 111 ARG A CA 1
ATOM 904 C C . ARG A 1 111 ? 0.290 -2.111 14.344 1.00 83.00 111 ARG A C 1
ATOM 906 O O . ARG A 1 111 ? 1.334 -1.754 13.804 1.00 83.00 111 ARG A O 1
ATOM 913 N N . MET A 1 112 ? -0.593 -2.902 13.737 1.00 77.50 112 MET A N 1
ATOM 914 C CA . MET A 1 112 ? -0.480 -3.342 12.343 1.00 77.50 112 MET A CA 1
ATOM 915 C C . MET A 1 112 ? -0.554 -2.161 11.363 1.00 77.50 112 MET A C 1
ATOM 917 O O . MET A 1 112 ? 0.305 -2.062 10.487 1.00 77.50 112 MET A O 1
ATOM 921 N N . SER A 1 113 ? -1.518 -1.246 11.532 1.00 78.00 113 SER A N 1
ATOM 922 C CA . SER A 1 113 ? -1.667 -0.068 10.663 1.00 78.00 113 SER A CA 1
ATOM 923 C C . SER A 1 113 ? -0.461 0.865 10.766 1.00 78.00 113 SER A C 1
ATOM 925 O O . SER A 1 113 ? 0.096 1.275 9.750 1.00 78.00 113 SER A O 1
ATOM 927 N N . GLN A 1 114 ? 0.038 1.095 11.981 1.00 77.88 114 GLN A N 1
ATOM 928 C CA . GLN A 1 114 ? 1.245 1.893 12.217 1.00 77.88 114 GLN A CA 1
ATOM 929 C C . GLN A 1 114 ? 2.504 1.264 11.602 1.00 77.88 114 GLN A C 1
ATOM 931 O O . GLN A 1 114 ? 3.364 1.962 11.065 1.00 77.88 114 GLN A O 1
ATOM 936 N N . LYS A 1 115 ? 2.618 -0.070 11.623 1.00 69.44 115 LYS A N 1
ATOM 937 C CA . LYS A 1 115 ? 3.744 -0.777 10.997 1.00 69.44 115 LYS A CA 1
ATOM 938 C C . LYS A 1 115 ? 3.698 -0.698 9.467 1.00 69.44 115 LYS A C 1
ATOM 940 O O . LYS A 1 115 ? 4.750 -0.562 8.846 1.00 69.44 115 LYS A O 1
ATOM 945 N N . SER A 1 116 ? 2.506 -0.753 8.867 1.00 61.72 116 SER A N 1
ATOM 946 C CA . SER A 1 116 ? 2.321 -0.551 7.421 1.00 61.72 116 SER A CA 1
ATOM 947 C C . SER A 1 116 ? 2.749 0.856 6.990 1.00 61.72 116 SER A C 1
ATOM 949 O O . SER A 1 116 ? 3.412 1.012 5.966 1.00 61.72 116 SER A O 1
ATOM 951 N N . LEU A 1 117 ? 2.447 1.871 7.807 1.00 59.94 117 LEU A N 1
ATOM 952 C CA . LEU A 1 117 ? 2.893 3.251 7.584 1.00 59.94 117 LEU A CA 1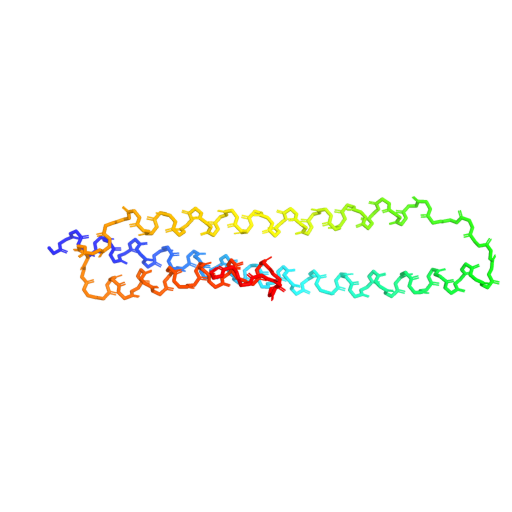
ATOM 953 C C . LEU A 1 117 ? 4.422 3.381 7.664 1.00 59.94 117 LEU A C 1
ATOM 955 O O . LEU A 1 117 ? 5.028 4.021 6.806 1.00 59.94 117 LEU A O 1
ATOM 959 N N . MET A 1 118 ? 5.067 2.716 8.633 1.00 56.69 118 MET A N 1
ATOM 960 C CA . MET A 1 118 ? 6.536 2.692 8.727 1.00 56.69 118 MET A CA 1
ATOM 961 C C . MET A 1 118 ? 7.209 2.027 7.518 1.00 56.69 118 MET A C 1
ATOM 963 O O . MET A 1 118 ? 8.295 2.451 7.126 1.00 56.69 118 MET A O 1
ATOM 967 N N . LEU A 1 119 ? 6.590 0.997 6.930 1.00 53.41 119 LEU A N 1
ATOM 968 C CA . LEU A 1 119 ? 7.124 0.321 5.744 1.00 53.41 119 LEU A CA 1
ATOM 969 C C . LEU A 1 119 ? 7.061 1.233 4.508 1.00 53.41 119 LEU A C 1
ATOM 971 O O . LEU A 1 119 ? 8.007 1.283 3.727 1.00 53.41 119 LEU A O 1
ATOM 975 N N . SER A 1 120 ? 5.971 1.995 4.370 1.00 53.56 120 SER A N 1
ATOM 976 C CA . SER A 1 120 ? 5.760 2.906 3.242 1.00 53.56 120 SER A CA 1
ATOM 977 C C . SER A 1 120 ? 6.565 4.207 3.330 1.00 53.56 120 SER A C 1
ATOM 979 O O . SER A 1 120 ? 6.824 4.829 2.306 1.00 53.56 120 SER A O 1
ATOM 981 N N . ALA A 1 121 ? 7.021 4.591 4.527 1.00 53.94 121 ALA A N 1
ATOM 982 C CA . ALA A 1 121 ? 8.018 5.649 4.720 1.00 53.94 121 ALA A CA 1
ATOM 983 C C . ALA A 1 121 ? 9.457 5.201 4.356 1.00 53.94 121 ALA A C 1
ATOM 985 O O . ALA A 1 121 ? 10.427 5.910 4.630 1.00 53.94 121 ALA A O 1
ATOM 986 N N . GLY A 1 122 ? 9.621 4.007 3.770 1.00 46.56 122 GLY A N 1
ATOM 987 C CA . GLY A 1 122 ? 10.881 3.531 3.195 1.00 46.56 122 GLY A CA 1
ATOM 988 C C . GLY A 1 122 ? 11.998 3.259 4.204 1.00 46.56 122 GLY A C 1
ATOM 989 O O . GLY A 1 122 ? 13.157 3.170 3.816 1.00 46.56 122 GLY A O 1
ATOM 990 N N . GLY A 1 123 ? 11.704 3.174 5.506 1.00 52.03 123 GLY A N 1
ATOM 991 C CA . GLY A 1 123 ? 12.744 3.054 6.535 1.00 52.03 123 GLY A CA 1
ATOM 992 C C . GLY A 1 123 ? 13.675 4.273 6.660 1.00 52.03 123 GLY A C 1
ATOM 993 O O . GLY A 1 123 ? 14.642 4.197 7.414 1.00 52.03 123 GLY A O 1
ATOM 994 N N . VAL A 1 124 ? 13.398 5.393 5.974 1.00 46.62 124 VAL A N 1
ATOM 995 C CA . VAL A 1 124 ? 14.316 6.551 5.903 1.00 46.62 124 VAL A CA 1
ATOM 996 C C . VAL A 1 124 ? 13.985 7.670 6.893 1.00 46.62 124 VAL A C 1
ATOM 998 O O . VAL A 1 124 ? 14.769 8.597 7.055 1.00 46.62 124 VAL A O 1
ATOM 1001 N N . ALA A 1 125 ? 12.872 7.599 7.619 1.00 43.12 125 ALA A N 1
ATOM 1002 C CA . ALA A 1 125 ? 12.567 8.608 8.627 1.00 43.12 125 ALA A CA 1
ATOM 1003 C C . ALA A 1 125 ? 11.853 7.997 9.830 1.00 43.12 125 ALA A C 1
ATOM 1005 O O . ALA A 1 125 ? 10.644 7.778 9.836 1.00 43.12 125 ALA A O 1
ATOM 1006 N N . LYS A 1 126 ? 12.629 7.759 10.888 1.00 34.62 126 LYS A N 1
ATOM 1007 C CA . LYS A 1 126 ? 12.111 7.699 12.251 1.00 34.62 126 LYS A CA 1
ATOM 1008 C C . LYS A 1 126 ? 12.092 9.145 12.749 1.00 34.62 126 LYS A C 1
ATOM 1010 O O . LYS A 1 126 ? 13.105 9.632 13.238 1.00 34.62 126 LYS A O 1
ATOM 1015 N N . LEU A 1 127 ? 10.983 9.853 12.554 1.00 35.72 127 LEU A N 1
ATOM 1016 C CA . LEU A 1 127 ? 10.767 11.121 13.250 1.00 35.72 127 LEU A CA 1
ATOM 1017 C C . LEU A 1 127 ? 10.255 10.766 14.647 1.00 35.72 127 LEU A C 1
ATOM 1019 O O . LEU A 1 127 ? 9.078 10.459 14.829 1.00 35.72 127 LEU A O 1
ATOM 1023 N N . GLY A 1 128 ? 11.210 10.651 15.571 1.00 34.97 128 GLY A N 1
ATOM 1024 C CA . GLY A 1 128 ? 10.961 10.681 17.010 1.00 34.97 128 GLY A CA 1
ATOM 1025 C C . GLY A 1 128 ? 10.875 12.109 17.522 1.00 34.97 128 GLY A C 1
ATOM 1026 O O . GLY A 1 128 ? 11.313 13.023 16.787 1.00 34.97 128 GLY A O 1
#

Radius of gyration: 21.74 Å; chains: 1; bounding box: 52×22×60 Å

Organism: NCBI:txid3062107

InterPro domains:
  IPR004117 Olfactory receptor, insect [PF02949] (10-124)
  IPR004117 Olfactory receptor, insect [PTHR21137] (9-126)

Sequence (128 aa):
KLMNIFITVRLRDIIKLHIANINLLHELDKELRTTLALEFTFIAFSITAELLGGLENTHLQLPYTILQIFMDCLAGQRLIDTSNDFEKSLYNCKWENFSVENRKTVLLMLRMSQKSLMLSAGGVAKLG

Secondary structure (DSSP, 8-state):
-HHHHHHHHHHHHHHHHHHHHHHHHHHHHHHHHHHHHHHHHHHHHHHHHHHHH-----TTHHHHHHHHHHHHHHHHHHHHHHHHHHHHHHHHT-GGGS-HHHHHHHHHHHHHHHHHHHHHTTT-----